Protein AF-A8LPR5-F1 (afdb_monomer)

Mean predicted aligned error: 5.98 Å

Solvent-accessible surface area (backbone atoms only — not comparable to full-atom values): 3531 Å² total; per-residue (Å²): 109,47,50,60,51,17,50,52,45,40,50,54,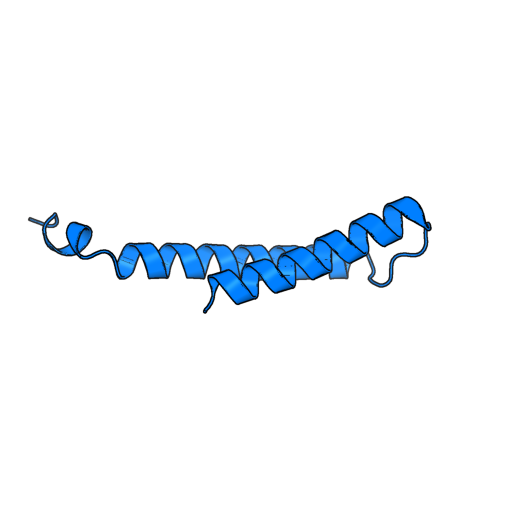45,53,52,39,53,52,42,23,73,74,69,76,60,47,88,63,55,73,70,54,46,54,53,46,48,49,51,19,50,52,34,37,50,53,30,50,54,51,53,59,73,66,38,69,78,63,70,77,71,66,132

Radius of gyration: 16.52 Å; Cα contacts (8 Å, |Δi|>4): 43; chains: 1; bounding box: 29×16×54 Å

Foldseek 3Di:
DLLVVLVVLVVVLVVQVVCCVPVVDGPDDPVVSVVSNVVSVVSNVVVVVVVVVPDVVVVVPDD

Secondary structure (DSSP, 8-state):
-HHHHHHHHHHHHHHHHHHHHHHS--SS-HHHHHHHHHHHHHHHHHHHHHHHHT-GGGTSS--

pLDDT: mean 89.06, std 11.39, range [56.91, 97.81]

Nearest PDB structures (foldseek):
  8jyd-assembly1_A  TM=7.997E-01  e=7.230E+00  Enterococcus faecalis V583

Structure (mmCIF, N/CA/C/O backbone):
data_AF-A8LPR5-F1
#
_entry.id   AF-A8LPR5-F1
#
loop_
_atom_site.group_PDB
_atom_site.id
_atom_site.type_symbol
_atom_site.label_atom_id
_atom_site.label_alt_id
_atom_site.label_comp_id
_atom_site.label_asym_id
_atom_site.label_entity_id
_atom_site.label_seq_id
_atom_site.pdbx_PDB_ins_code
_atom_site.Cartn_x
_atom_site.Cartn_y
_atom_site.Cartn_z
_atom_site.occupancy
_atom_site.B_iso_or_equiv
_atom_site.auth_seq_id
_atom_site.auth_comp_id
_atom_site.auth_asym_id
_atom_site.auth_atom_id
_atom_site.pdbx_PDB_model_num
ATOM 1 N N . MET A 1 1 ? -14.379 1.970 6.166 1.00 77.06 1 MET A N 1
ATOM 2 C CA . MET A 1 1 ? -13.874 2.974 5.196 1.00 77.06 1 MET A CA 1
ATOM 3 C C . MET A 1 1 ? -12.350 2.990 5.111 1.00 77.06 1 MET A C 1
ATOM 5 O O . MET A 1 1 ? -11.849 2.631 4.059 1.00 77.06 1 MET A O 1
ATOM 9 N N . PHE A 1 2 ? 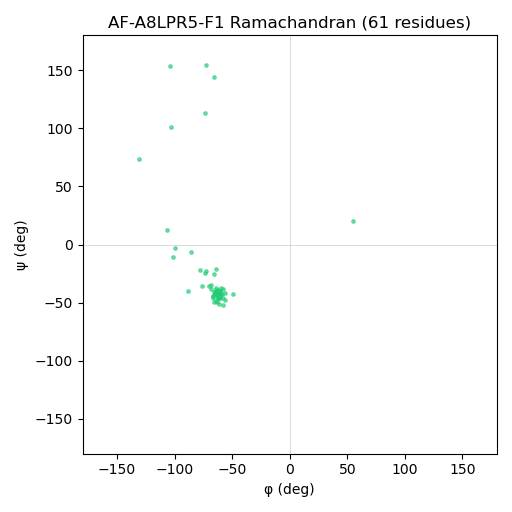-11.608 3.310 6.181 1.00 85.88 2 PHE A N 1
ATOM 10 C CA . PHE A 1 2 ? -10.131 3.349 6.138 1.00 85.88 2 PHE A CA 1
ATOM 11 C C . PHE A 1 2 ? -9.476 2.011 5.766 1.00 85.88 2 PHE A C 1
ATOM 13 O O . PHE A 1 2 ? -8.539 2.009 4.982 1.00 85.88 2 PHE A O 1
ATOM 20 N N . LEU A 1 3 ? -10.030 0.886 6.234 1.00 90.69 3 LEU A N 1
ATOM 21 C CA . LEU A 1 3 ? -9.527 -0.453 5.901 1.00 90.69 3 LEU A CA 1
ATOM 22 C C . LEU A 1 3 ? -9.640 -0.789 4.402 1.00 90.69 3 LEU A C 1
ATOM 24 O O . LEU A 1 3 ? -8.730 -1.362 3.815 1.00 90.69 3 LEU A O 1
ATOM 28 N N . ALA A 1 4 ? -10.755 -0.416 3.767 1.00 92.88 4 ALA A N 1
ATOM 29 C CA . ALA A 1 4 ? -10.941 -0.632 2.332 1.00 92.88 4 ALA A CA 1
ATOM 30 C C . ALA A 1 4 ? -9.988 0.252 1.514 1.00 92.88 4 ALA A C 1
ATOM 32 O O . ALA A 1 4 ? -9.426 -0.197 0.520 1.00 92.88 4 ALA A O 1
ATOM 33 N N . LEU A 1 5 ? -9.767 1.491 1.967 1.00 94.00 5 LEU A N 1
ATOM 34 C CA . LEU A 1 5 ? -8.818 2.403 1.338 1.00 94.00 5 LEU A CA 1
ATOM 35 C C . LEU A 1 5 ? -7.374 1.900 1.480 1.00 94.00 5 LEU A C 1
ATOM 37 O O . LEU A 1 5 ? -6.652 1.872 0.489 1.00 94.00 5 LEU A O 1
ATOM 41 N N . SER A 1 6 ? -6.959 1.454 2.672 1.00 93.81 6 SER A N 1
ATOM 42 C CA . SER A 1 6 ? -5.620 0.886 2.876 1.00 93.81 6 SER A CA 1
ATOM 43 C C . SER A 1 6 ? -5.404 -0.358 2.020 1.00 93.81 6 SER A C 1
ATOM 45 O O . SER A 1 6 ? -4.346 -0.497 1.415 1.00 93.81 6 SER A O 1
ATOM 47 N N . ALA A 1 7 ? -6.414 -1.229 1.919 1.00 95.88 7 ALA A N 1
ATOM 48 C CA . ALA A 1 7 ? -6.360 -2.407 1.062 1.00 95.88 7 ALA A CA 1
ATOM 49 C C . ALA A 1 7 ? -6.189 -2.024 -0.415 1.00 95.88 7 ALA A C 1
ATOM 51 O O . ALA A 1 7 ? -5.304 -2.557 -1.073 1.00 95.88 7 ALA A O 1
ATOM 52 N N . ALA A 1 8 ? -6.960 -1.054 -0.917 1.00 97.00 8 ALA A N 1
ATOM 53 C CA . ALA A 1 8 ? -6.845 -0.593 -2.300 1.00 97.00 8 ALA A CA 1
ATOM 54 C C . ALA A 1 8 ? -5.452 -0.016 -2.614 1.00 97.00 8 ALA A C 1
ATOM 56 O O . ALA A 1 8 ? -4.845 -0.382 -3.619 1.00 97.00 8 ALA A O 1
ATOM 57 N N . VAL A 1 9 ? -4.916 0.845 -1.740 1.00 96.19 9 VAL A N 1
ATOM 58 C CA . VAL A 1 9 ? -3.572 1.429 -1.913 1.00 96.19 9 VAL A CA 1
ATOM 59 C C . VAL A 1 9 ? -2.492 0.344 -1.856 1.00 96.19 9 VAL A C 1
ATOM 61 O O . VAL A 1 9 ? -1.577 0.342 -2.678 1.00 96.19 9 VAL A O 1
ATOM 64 N N . PHE A 1 10 ? -2.622 -0.622 -0.944 1.00 96.56 10 PHE A N 1
ATOM 65 C CA . PHE A 1 10 ? -1.710 -1.761 -0.867 1.00 96.56 10 PHE A CA 1
ATOM 66 C C . PHE A 1 10 ? -1.760 -2.629 -2.133 1.00 96.56 10 PHE A C 1
ATOM 68 O O . PHE A 1 10 ? -0.717 -3.022 -2.647 1.00 96.56 10 PHE A O 1
ATOM 75 N N . THR A 1 11 ? -2.948 -2.880 -2.692 1.00 97.44 11 THR A N 1
ATOM 76 C CA . THR A 1 11 ? -3.089 -3.614 -3.957 1.00 97.44 11 THR A CA 1
ATOM 77 C C . THR A 1 11 ? -2.396 -2.900 -5.115 1.00 97.44 11 THR A C 1
ATOM 79 O O . THR A 1 11 ? -1.744 -3.565 -5.915 1.00 97.44 11 THR A O 1
ATOM 82 N N . ILE A 1 12 ? -2.479 -1.567 -5.196 1.00 96.06 12 ILE A N 1
ATOM 83 C CA . ILE A 1 12 ? -1.766 -0.782 -6.220 1.00 96.06 12 ILE A CA 1
ATOM 84 C C . ILE A 1 12 ? -0.249 -0.969 -6.090 1.00 96.06 12 ILE A C 1
ATOM 86 O O . ILE A 1 12 ? 0.420 -1.222 -7.090 1.00 96.06 12 ILE A O 1
ATOM 90 N N . TYR A 1 13 ? 0.282 -0.897 -4.866 1.00 95.81 13 TYR A N 1
ATOM 91 C CA . TYR A 1 13 ? 1.698 -1.160 -4.602 1.00 95.81 13 TYR A CA 1
ATOM 92 C C . TYR A 1 13 ? 2.104 -2.569 -5.060 1.00 95.81 13 TYR A C 1
ATOM 94 O O . TYR A 1 13 ? 3.034 -2.713 -5.850 1.00 95.81 13 TYR A O 1
ATOM 102 N N . VAL A 1 14 ? 1.366 -3.602 -4.637 1.00 96.00 14 VAL A N 1
ATOM 103 C CA . VAL A 1 14 ? 1.659 -4.996 -5.008 1.00 96.00 14 VAL A CA 1
ATOM 104 C C . VAL A 1 14 ? 1.604 -5.188 -6.522 1.00 96.00 14 VAL A C 1
ATOM 106 O O . VAL A 1 14 ? 2.481 -5.838 -7.084 1.00 96.00 14 VAL A O 1
ATOM 109 N N . ALA A 1 15 ? 0.615 -4.602 -7.200 1.00 95.88 15 ALA A N 1
ATOM 110 C CA . ALA A 1 15 ? 0.503 -4.685 -8.651 1.00 95.88 15 ALA A CA 1
ATOM 111 C C . ALA A 1 15 ? 1.720 -4.069 -9.358 1.00 95.88 15 ALA A C 1
ATOM 113 O O . ALA A 1 15 ? 2.223 -4.665 -10.311 1.00 95.88 15 ALA A O 1
ATOM 114 N N . ASN A 1 16 ? 2.224 -2.925 -8.879 1.00 94.19 16 ASN A N 1
ATOM 115 C CA . ASN A 1 16 ? 3.420 -2.313 -9.454 1.00 94.19 16 ASN A CA 1
ATOM 116 C C . ASN A 1 16 ? 4.674 -3.161 -9.22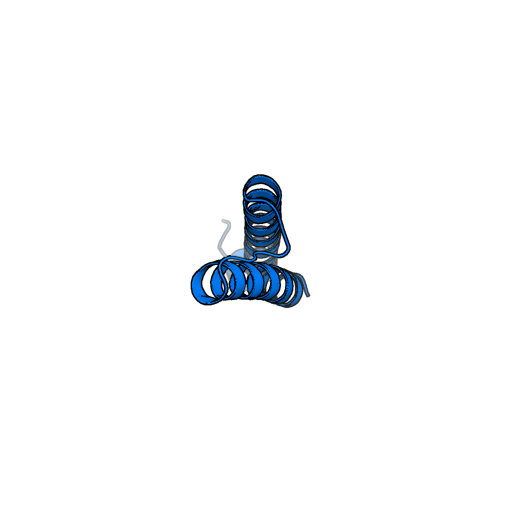2 1.00 94.19 16 ASN A C 1
ATOM 118 O O . ASN A 1 16 ? 5.423 -3.390 -10.167 1.00 94.19 16 ASN A O 1
ATOM 122 N N . VAL A 1 17 ? 4.861 -3.685 -8.006 1.00 94.06 17 VAL A N 1
ATOM 123 C CA . VAL A 1 17 ? 6.008 -4.544 -7.666 1.00 94.06 17 VAL A CA 1
ATOM 124 C C . VAL A 1 17 ? 6.000 -5.824 -8.498 1.00 94.06 17 VAL A C 1
ATOM 126 O O . VAL A 1 17 ? 7.021 -6.204 -9.065 1.00 94.06 17 VAL A O 1
ATOM 129 N N . VAL A 1 18 ? 4.843 -6.482 -8.621 1.00 95.12 18 VAL A N 1
ATOM 130 C CA . VAL A 1 18 ? 4.699 -7.694 -9.441 1.00 95.12 18 VAL A CA 1
ATOM 131 C C . VAL A 1 18 ? 4.970 -7.386 -10.911 1.00 95.12 18 VAL A C 1
ATOM 133 O O . VAL A 1 18 ? 5.675 -8.147 -11.571 1.00 95.12 18 VAL A O 1
ATOM 136 N N . MET A 1 19 ? 4.459 -6.265 -11.427 1.00 94.12 19 MET A N 1
ATOM 137 C CA . MET A 1 19 ? 4.740 -5.835 -12.794 1.00 94.12 19 MET A CA 1
ATOM 138 C C . MET A 1 19 ? 6.236 -5.590 -12.994 1.00 94.12 19 MET A C 1
ATOM 140 O O . MET A 1 19 ? 6.817 -6.184 -13.894 1.00 94.12 19 MET A O 1
ATOM 144 N N . GLY A 1 20 ? 6.875 -4.807 -12.122 1.00 92.00 20 GLY A N 1
ATOM 145 C CA . GLY A 1 20 ? 8.313 -4.548 -12.165 1.00 92.00 20 GLY A CA 1
ATOM 146 C C . GLY A 1 20 ? 9.148 -5.828 -12.122 1.00 92.00 20 GLY A C 1
ATOM 147 O O . GLY A 1 20 ? 10.076 -5.974 -12.912 1.00 92.00 20 GLY A O 1
ATOM 148 N N . ALA A 1 21 ? 8.771 -6.794 -11.281 1.00 92.88 21 ALA A N 1
ATOM 149 C CA . ALA A 1 21 ? 9.468 -8.072 -11.158 1.00 92.88 21 ALA A CA 1
ATOM 150 C C . ALA A 1 21 ? 9.323 -8.975 -12.397 1.00 92.88 21 ALA A C 1
ATOM 152 O O . ALA A 1 21 ? 10.254 -9.701 -12.737 1.00 92.88 21 ALA A O 1
ATOM 153 N N . VAL A 1 22 ? 8.166 -8.954 -13.068 1.00 94.75 22 VAL A N 1
ATOM 154 C CA . VAL A 1 22 ? 7.891 -9.828 -14.224 1.00 94.75 22 VAL A CA 1
ATOM 155 C C . VAL A 1 22 ? 8.341 -9.197 -15.543 1.00 94.75 22 VAL A C 1
ATOM 157 O O . VAL A 1 22 ? 8.865 -9.895 -16.408 1.00 94.75 22 VAL A O 1
ATOM 160 N N . THR A 1 23 ? 8.135 -7.892 -15.725 1.00 92.12 23 THR A N 1
ATOM 161 C CA . THR A 1 23 ? 8.379 -7.201 -17.003 1.00 92.12 23 THR A CA 1
ATOM 162 C C . THR A 1 23 ? 9.689 -6.416 -17.035 1.00 92.12 23 THR A C 1
ATOM 164 O O . THR A 1 23 ? 10.079 -5.966 -18.109 1.00 92.12 23 THR A O 1
ATOM 167 N N . ASN A 1 24 ? 10.374 -6.241 -15.895 1.00 87.38 24 ASN A N 1
ATOM 168 C CA . ASN A 1 24 ? 11.493 -5.298 -15.721 1.00 87.38 24 A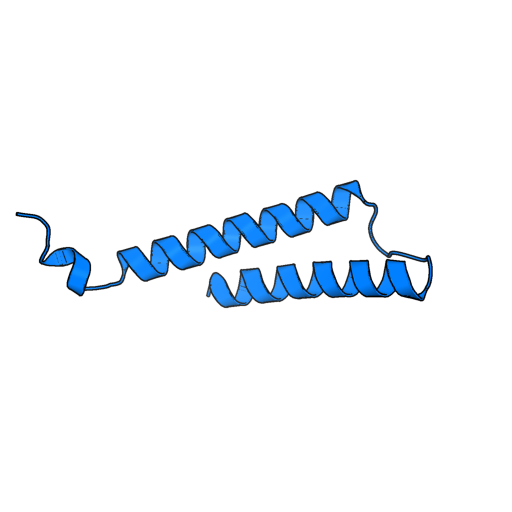SN A CA 1
ATOM 169 C C . ASN A 1 24 ? 11.141 -3.841 -16.091 1.00 87.38 24 ASN A C 1
ATOM 171 O O . ASN A 1 24 ? 12.030 -3.031 -16.350 1.00 87.38 24 ASN A O 1
ATOM 175 N N . ALA A 1 25 ? 9.851 -3.497 -16.123 1.00 85.75 25 ALA A N 1
ATOM 176 C CA . ALA A 1 25 ? 9.358 -2.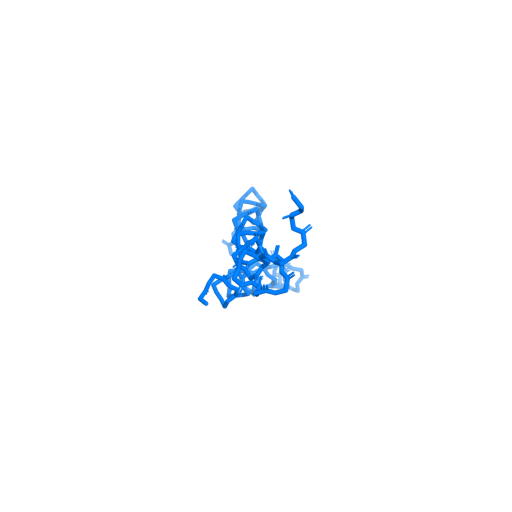164 -16.454 1.00 85.75 25 ALA A CA 1
ATOM 177 C C . ALA A 1 25 ? 8.332 -1.703 -15.402 1.00 85.75 25 ALA A C 1
ATOM 179 O O . ALA A 1 25 ? 7.126 -1.728 -15.668 1.00 85.75 25 ALA A O 1
ATOM 180 N N . PRO A 1 26 ? 8.780 -1.330 -14.187 1.00 84.31 26 PRO A N 1
ATOM 181 C CA . PRO A 1 26 ? 7.889 -0.786 -13.166 1.00 84.31 26 PRO A CA 1
ATOM 182 C C . PRO A 1 26 ? 7.316 0.570 -13.612 1.00 84.31 26 PRO A C 1
ATOM 184 O O . PRO A 1 26 ? 7.997 1.363 -14.263 1.00 84.31 26 PRO A O 1
ATOM 187 N N . MET A 1 27 ? 6.055 0.848 -13.259 1.00 87.25 27 MET A N 1
ATOM 188 C CA . MET A 1 27 ? 5.400 2.126 -13.578 1.00 87.25 27 MET A CA 1
ATOM 189 C C . MET A 1 27 ? 5.880 3.255 -12.654 1.00 87.25 27 MET A C 1
ATOM 191 O O . MET A 1 27 ? 6.014 4.398 -13.088 1.00 87.25 27 MET A O 1
ATOM 195 N N . PHE A 1 28 ? 6.139 2.941 -11.383 1.00 90.44 28 PHE A N 1
ATOM 196 C CA . PHE A 1 28 ? 6.662 3.878 -10.386 1.00 90.44 28 PHE A CA 1
ATOM 197 C C . PHE A 1 28 ? 8.152 3.649 -10.099 1.00 90.44 28 PHE A C 1
ATOM 199 O O . PHE A 1 28 ? 8.648 2.536 -10.229 1.00 90.44 28 PHE A O 1
ATOM 206 N N . SER A 1 29 ? 8.852 4.708 -9.675 1.00 91.81 29 SER A N 1
ATOM 207 C CA . SER A 1 29 ? 10.217 4.602 -9.135 1.00 91.81 29 SER A CA 1
ATOM 208 C C . SER A 1 29 ? 10.223 3.979 -7.735 1.00 91.81 29 SER A C 1
ATOM 210 O O . SER A 1 29 ? 9.258 4.170 -6.991 1.00 91.81 29 SER A O 1
ATOM 212 N N . ASP A 1 30 ? 11.332 3.352 -7.333 1.00 90.12 30 ASP A N 1
ATOM 213 C CA . ASP A 1 30 ? 11.506 2.736 -6.005 1.00 90.12 30 ASP A CA 1
ATOM 214 C C . ASP A 1 30 ? 11.111 3.672 -4.852 1.00 90.12 30 ASP A C 1
ATOM 216 O O . ASP A 1 30 ? 10.411 3.279 -3.921 1.00 90.12 30 ASP A O 1
ATOM 220 N N . VAL A 1 31 ? 11.497 4.952 -4.919 1.00 95.12 31 VAL A N 1
ATOM 221 C CA . VAL A 1 31 ? 11.156 5.932 -3.871 1.00 95.12 31 VAL A CA 1
ATOM 222 C C . VAL A 1 31 ? 9.642 6.130 -3.786 1.00 95.12 31 VAL A C 1
ATOM 224 O O . VAL A 1 31 ? 9.073 6.168 -2.696 1.00 95.12 31 VAL A O 1
ATOM 227 N N . THR A 1 32 ? 8.972 6.236 -4.934 1.00 94.81 32 THR A N 1
ATOM 228 C CA . THR A 1 32 ? 7.516 6.396 -4.999 1.00 94.81 32 THR A CA 1
ATOM 229 C C . THR A 1 32 ? 6.798 5.160 -4.462 1.00 94.81 32 THR A C 1
ATOM 231 O O . THR A 1 32 ? 5.846 5.307 -3.697 1.00 94.81 32 THR A O 1
ATOM 234 N N . GLU A 1 33 ? 7.267 3.957 -4.798 1.00 93.75 33 GLU A N 1
ATOM 235 C CA . GLU A 1 33 ? 6.713 2.709 -4.265 1.00 93.75 33 GLU A CA 1
ATOM 236 C C . GLU A 1 33 ? 6.772 2.664 -2.734 1.00 93.75 33 GLU A C 1
ATOM 238 O O . GLU A 1 33 ? 5.770 2.352 -2.086 1.00 93.75 33 GLU A O 1
ATOM 243 N N . MET A 1 34 ? 7.918 3.031 -2.147 1.00 96.00 34 MET A N 1
ATOM 244 C CA . MET A 1 34 ? 8.085 3.047 -0.691 1.00 96.00 34 MET A CA 1
ATOM 245 C C . MET A 1 34 ? 7.158 4.068 -0.018 1.00 96.00 34 MET A C 1
ATOM 247 O O . MET A 1 34 ? 6.592 3.786 1.039 1.00 96.00 34 MET A O 1
ATOM 251 N N . VAL A 1 35 ? 6.934 5.229 -0.643 1.00 97.31 35 VAL A N 1
ATOM 252 C CA . VAL A 1 35 ? 5.975 6.230 -0.146 1.00 97.31 35 VAL A CA 1
ATOM 253 C C . VAL A 1 35 ? 4.534 5.707 -0.214 1.00 97.31 35 VAL A C 1
ATOM 255 O O . VAL A 1 35 ? 3.777 5.894 0.739 1.00 97.31 35 VAL A O 1
ATOM 258 N N . ILE A 1 36 ? 4.146 5.012 -1.289 1.00 96.19 36 ILE A N 1
ATOM 259 C CA . ILE A 1 36 ? 2.806 4.409 -1.418 1.00 96.19 36 ILE A CA 1
ATOM 260 C C . ILE A 1 36 ? 2.585 3.352 -0.329 1.00 96.19 36 ILE A C 1
ATOM 262 O O . ILE A 1 36 ? 1.544 3.361 0.336 1.00 96.19 36 ILE A O 1
ATOM 266 N N . LEU A 1 37 ? 3.567 2.475 -0.102 1.00 96.62 37 LEU A N 1
ATOM 267 C CA . LEU A 1 37 ? 3.491 1.458 0.947 1.00 96.62 37 LEU A CA 1
ATOM 268 C C . LEU A 1 37 ? 3.382 2.092 2.342 1.00 96.62 37 LEU A C 1
ATOM 270 O O . LEU A 1 37 ? 2.596 1.637 3.175 1.00 96.62 37 LEU A O 1
ATOM 274 N N . PHE A 1 38 ? 4.111 3.183 2.582 1.00 97.81 38 PHE A N 1
ATOM 275 C CA . PHE A 1 38 ? 4.037 3.927 3.835 1.00 97.81 38 PHE A CA 1
ATOM 276 C C . PHE A 1 38 ? 2.644 4.530 4.072 1.00 97.81 38 PHE A C 1
ATOM 278 O O . PHE A 1 38 ? 2.088 4.405 5.165 1.00 97.81 38 PHE A O 1
ATOM 285 N N . ILE A 1 39 ? 2.027 5.111 3.039 1.00 96.94 39 ILE A N 1
ATOM 286 C CA . ILE A 1 39 ? 0.651 5.625 3.116 1.00 96.94 39 ILE A CA 1
ATOM 287 C C . ILE A 1 39 ? -0.334 4.488 3.421 1.00 96.94 39 ILE A C 1
ATOM 289 O O . ILE A 1 39 ? -1.201 4.647 4.285 1.00 96.94 39 ILE A O 1
ATOM 293 N N . ALA A 1 40 ? -0.189 3.330 2.768 1.00 97.06 40 ALA A N 1
ATOM 294 C CA . ALA A 1 40 ? -1.021 2.161 3.049 1.00 97.06 40 ALA A CA 1
ATOM 295 C C . ALA A 1 40 ? -0.904 1.716 4.519 1.00 97.06 40 ALA A C 1
ATOM 297 O O . ALA A 1 40 ? -1.925 1.456 5.161 1.00 97.06 40 ALA A O 1
ATOM 298 N N . ALA A 1 41 ? 0.313 1.700 5.073 1.00 97.62 41 ALA A N 1
ATOM 299 C CA . ALA A 1 41 ? 0.572 1.340 6.467 1.00 97.62 41 ALA A CA 1
ATOM 300 C C . ALA A 1 41 ? -0.052 2.329 7.469 1.00 97.62 41 ALA A C 1
ATOM 302 O O . ALA A 1 41 ? -0.644 1.907 8.468 1.00 97.62 41 ALA A O 1
ATOM 303 N N . ILE A 1 42 ? 0.009 3.637 7.191 1.00 97.81 42 ILE A N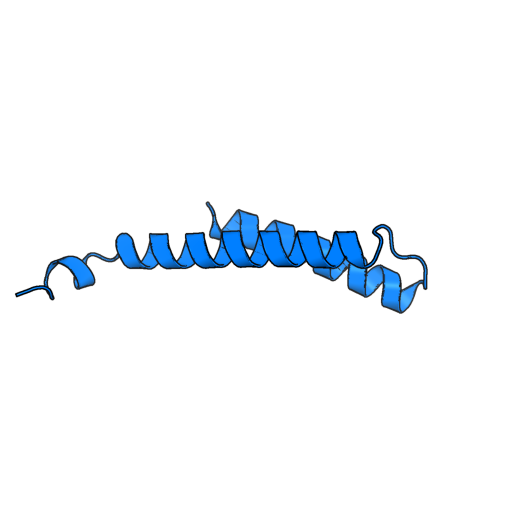 1
ATOM 304 C CA . ILE A 1 42 ? -0.649 4.660 8.018 1.00 97.81 42 ILE A CA 1
ATOM 305 C C . ILE A 1 42 ? -2.166 4.464 7.991 1.00 97.81 42 ILE A C 1
ATOM 307 O O . ILE A 1 42 ? -2.803 4.419 9.043 1.00 97.81 42 ILE A O 1
ATOM 311 N N . LEU A 1 43 ? -2.755 4.312 6.801 1.00 96.88 43 LEU A N 1
ATOM 312 C CA . LEU A 1 43 ? -4.199 4.118 6.650 1.00 96.88 43 LEU A CA 1
ATOM 313 C C . LEU A 1 43 ? -4.679 2.849 7.356 1.00 96.88 43 LEU A C 1
ATOM 315 O O . LEU A 1 43 ? -5.734 2.867 7.992 1.00 96.88 43 LEU A O 1
ATOM 319 N N . PHE A 1 44 ? -3.898 1.772 7.272 1.00 96.19 44 PHE A N 1
ATOM 320 C CA . PHE A 1 44 ? -4.180 0.526 7.971 1.00 96.19 44 PHE A CA 1
ATOM 321 C C . PHE A 1 44 ? -4.126 0.716 9.490 1.00 96.19 44 PHE A C 1
ATOM 323 O O . PHE A 1 44 ? -5.082 0.375 10.181 1.00 96.19 44 PHE A O 1
ATOM 330 N N . THR A 1 45 ? -3.072 1.351 10.008 1.00 96.75 45 THR A N 1
ATOM 331 C CA . THR A 1 45 ? -2.945 1.670 11.440 1.00 96.75 45 THR A CA 1
ATOM 332 C C . THR A 1 45 ? -4.136 2.489 11.937 1.00 96.75 45 THR A C 1
ATOM 334 O O . THR A 1 45 ? -4.765 2.136 12.932 1.00 96.75 45 THR A O 1
ATOM 337 N N . VAL A 1 46 ? -4.518 3.543 11.209 1.00 96.00 46 VA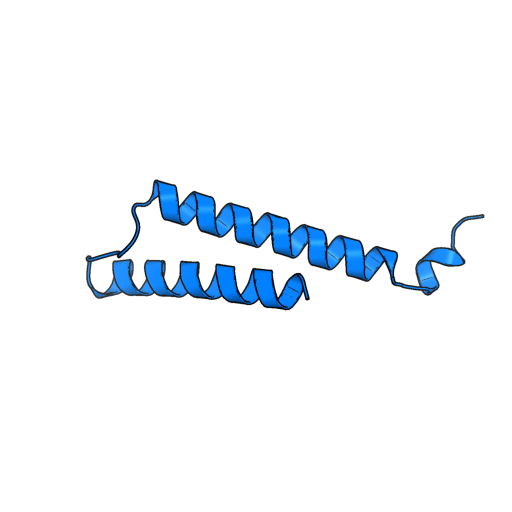L A N 1
ATOM 338 C CA . VAL A 1 46 ? -5.698 4.360 11.534 1.00 96.00 46 VAL A CA 1
ATOM 339 C C . VAL A 1 46 ? -6.976 3.520 11.510 1.00 96.00 46 VAL A C 1
ATOM 341 O O . VAL A 1 46 ? -7.835 3.690 12.373 1.00 96.00 46 VAL A O 1
ATOM 344 N N . ALA A 1 47 ? -7.122 2.607 10.547 1.00 94.56 47 ALA A N 1
ATOM 345 C CA . ALA A 1 47 ? -8.280 1.725 10.477 1.00 94.56 47 ALA A CA 1
ATOM 346 C C . ALA A 1 47 ? -8.400 0.834 11.720 1.00 94.56 47 ALA A C 1
ATOM 348 O O . ALA A 1 47 ? -9.498 0.728 12.267 1.00 94.56 47 ALA A O 1
ATOM 349 N N . ILE A 1 48 ? -7.288 0.254 12.178 1.00 93.88 48 ILE A N 1
ATOM 350 C CA . ILE A 1 48 ? -7.244 -0.581 13.383 1.00 93.88 48 ILE A CA 1
ATOM 351 C C . ILE A 1 48 ? -7.545 0.248 14.630 1.00 93.88 48 ILE A C 1
ATOM 353 O O . ILE A 1 48 ? -8.461 -0.098 15.367 1.00 93.88 48 ILE A O 1
ATOM 357 N N . LEU A 1 49 ? -6.883 1.394 14.822 1.00 94.12 49 LEU A N 1
ATOM 358 C CA . LEU A 1 49 ? -7.134 2.260 15.982 1.00 94.12 49 LEU A CA 1
ATOM 359 C C . LEU A 1 49 ? -8.598 2.707 16.066 1.00 94.12 49 LEU A C 1
ATOM 361 O O . LEU A 1 49 ? -9.174 2.764 17.150 1.00 94.12 49 LEU A O 1
ATOM 365 N N . LYS A 1 50 ? -9.233 2.994 14.924 1.00 90.62 50 LYS A N 1
ATOM 366 C CA . LYS A 1 50 ? -10.662 3.325 14.886 1.00 90.62 50 LYS A CA 1
ATOM 367 C C . LYS A 1 50 ? -11.564 2.131 15.184 1.00 90.62 50 LYS A C 1
ATOM 369 O O . LYS A 1 50 ? -12.615 2.339 15.781 1.00 90.62 50 LYS A O 1
ATOM 374 N N . ALA A 1 51 ? -11.197 0.929 14.746 1.00 89.06 51 ALA A N 1
ATOM 375 C CA . ALA A 1 51 ? -11.942 -0.285 15.065 1.00 89.06 51 ALA A CA 1
ATOM 376 C C . ALA A 1 51 ? -11.857 -0.590 16.567 1.00 89.06 51 ALA A C 1
ATOM 378 O O . ALA A 1 51 ? -12.883 -0.817 17.195 1.00 89.06 51 ALA A O 1
ATOM 379 N N . GL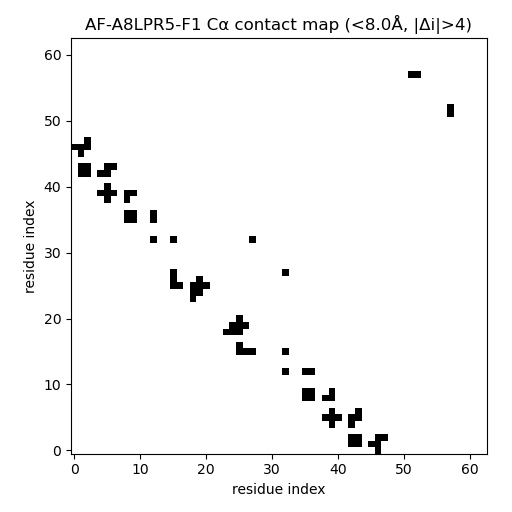U A 1 52 ? -10.663 -0.478 17.151 1.00 88.94 52 GLU A N 1
ATOM 380 C CA . GLU A 1 52 ? -10.445 -0.645 18.589 1.00 88.94 52 GLU A CA 1
ATOM 381 C C . GLU A 1 52 ? -11.157 0.417 19.434 1.00 88.94 52 GLU A C 1
ATOM 383 O O . GLU A 1 52 ? -11.688 0.103 20.494 1.00 88.94 52 GLU A O 1
ATOM 388 N N . ALA A 1 53 ? -11.180 1.678 18.993 1.00 89.31 53 ALA A N 1
ATOM 389 C CA . ALA A 1 53 ? -11.872 2.750 19.711 1.00 89.31 53 ALA A CA 1
ATOM 390 C C . ALA A 1 53 ? -13.405 2.651 19.615 1.00 89.31 53 ALA A C 1
ATOM 392 O O . ALA A 1 53 ? -14.110 3.212 20.451 1.00 89.31 53 ALA A O 1
ATOM 393 N N . ALA A 1 54 ? -13.919 1.978 18.584 1.00 86.00 54 ALA A N 1
ATOM 394 C CA . ALA A 1 54 ? -15.345 1.722 18.410 1.00 86.00 54 ALA A CA 1
ATOM 395 C C . ALA A 1 54 ? -15.818 0.455 19.143 1.00 86.00 54 ALA A C 1
ATOM 397 O O . ALA A 1 54 ? -17.021 0.201 19.158 1.00 86.00 54 ALA A O 1
ATOM 398 N N . ASP A 1 55 ? -14.901 -0.324 19.726 1.00 82.62 55 ASP A N 1
ATOM 399 C CA . ASP A 1 55 ? -15.220 -1.545 20.461 1.00 82.62 55 ASP A CA 1
ATOM 400 C C . ASP A 1 55 ? -15.849 -1.207 21.832 1.00 82.62 55 ASP A C 1
ATOM 402 O O . ASP A 1 55 ? -15.178 -0.619 22.692 1.00 82.62 55 ASP A O 1
ATOM 406 N N . PRO A 1 56 ? -17.136 -1.537 22.058 1.00 66.81 56 PRO A N 1
ATOM 407 C CA . PRO A 1 56 ? -17.828 -1.227 23.305 1.00 66.81 56 PRO A CA 1
ATOM 408 C C . PRO A 1 56 ? -17.257 -1.971 24.522 1.00 66.81 56 PRO A C 1
ATOM 410 O O . PRO A 1 56 ? -17.337 -1.431 25.621 1.00 66.81 56 PRO A O 1
ATOM 413 N N . ASP A 1 57 ? -16.608 -3.131 24.347 1.00 67.00 57 ASP A N 1
ATOM 414 C CA . ASP A 1 57 ? -15.999 -3.912 25.446 1.00 67.00 57 ASP A CA 1
ATOM 4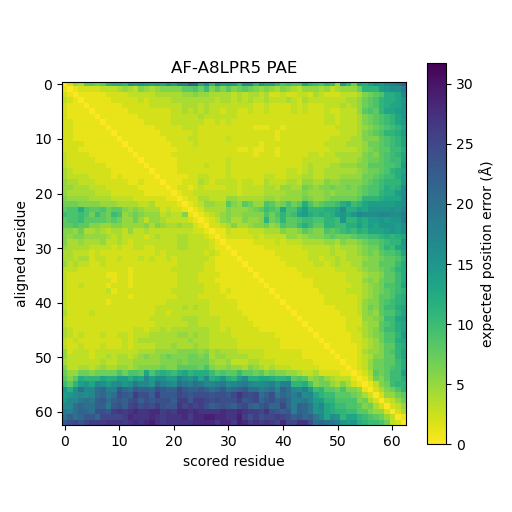15 C C . ASP A 1 57 ? -14.842 -3.141 26.120 1.00 67.00 57 ASP A C 1
ATOM 417 O O . ASP A 1 57 ? -14.488 -3.351 27.283 1.00 67.00 57 ASP A O 1
ATOM 421 N N . ARG A 1 58 ? -14.269 -2.159 25.408 1.00 61.22 58 ARG A N 1
ATOM 422 C CA . ARG A 1 58 ? -13.210 -1.289 25.929 1.00 61.22 58 ARG A CA 1
ATOM 423 C C . ARG A 1 58 ? -13.733 -0.186 26.854 1.00 61.22 58 ARG A C 1
ATOM 425 O O . ARG A 1 58 ? -12.960 0.331 27.659 1.00 61.22 58 ARG A O 1
ATOM 432 N N . LYS A 1 59 ? -15.019 0.178 26.762 1.00 56.91 59 LYS A N 1
ATOM 433 C CA . LYS A 1 59 ? -15.621 1.248 27.578 1.00 56.91 59 LYS A CA 1
ATOM 434 C C . LYS A 1 59 ? -15.829 0.827 29.036 1.00 56.91 59 LYS A C 1
ATOM 436 O O . LYS A 1 59 ? -15.791 1.675 29.923 1.00 56.91 59 LYS A O 1
ATOM 441 N N . ASP A 1 60 ? -15.943 -0.475 29.273 1.00 59.91 60 ASP A N 1
ATOM 442 C CA . ASP A 1 60 ? -16.350 -1.042 30.562 1.00 59.91 60 ASP A CA 1
ATOM 443 C C . ASP A 1 60 ? -15.149 -1.543 31.387 1.00 59.91 60 ASP A C 1
ATOM 445 O O . ASP A 1 60 ? -15.294 -1.990 32.523 1.00 59.91 60 ASP A O 1
ATOM 449 N N . ARG A 1 61 ? -13.936 -1.455 30.819 1.00 62.19 61 ARG A N 1
ATOM 450 C CA . ARG A 1 61 ? -12.686 -1.964 31.405 1.00 62.19 61 ARG A CA 1
ATOM 451 C C . ARG A 1 61 ? -11.755 -0.870 31.947 1.00 62.19 61 ARG A C 1
ATOM 453 O O . ARG A 1 61 ? -10.600 -1.159 32.253 1.00 62.19 61 ARG A O 1
ATOM 460 N N . ASN A 1 62 ? -12.239 0.367 32.071 1.00 60.12 62 ASN A N 1
ATOM 461 C CA . ASN A 1 62 ? -11.535 1.439 32.774 1.00 60.12 62 ASN A CA 1
ATOM 462 C C . ASN A 1 62 ? -12.175 1.650 34.164 1.00 60.12 62 ASN A C 1
ATOM 464 O O . ASN A 1 62 ? -13.242 2.264 34.213 1.00 60.12 62 ASN A O 1
ATOM 468 N N . PRO A 1 63 ? -11.584 1.134 35.263 1.00 57.03 63 PRO A N 1
ATOM 469 C CA . PRO A 1 63 ? -12.022 1.467 36.620 1.00 57.03 63 PRO A CA 1
ATOM 470 C C . PRO A 1 63 ? -11.814 2.951 36.958 1.00 57.03 63 PRO A C 1
ATOM 472 O O . PRO A 1 63 ? -10.979 3.614 36.295 1.00 57.03 63 PRO A O 1
#

Organism: Dinoroseobacter shibae (strain DSM 16493 / NCIMB 14021 / DFL 12) (NCBI:txid398580)

Sequence (63 aa):
MFLALSAAVFTIYVANVVMGAVTNAPMFSDVTEMVILFIAAILFTVAILKAEAADPDRKDRNP